Protein AF-A0A3C0BAQ1-F1 (afdb_monomer)

Structure (mmCIF, N/CA/C/O backbone):
data_AF-A0A3C0BAQ1-F1
#
_entry.id   AF-A0A3C0BAQ1-F1
#
loop_
_atom_site.group_PDB
_atom_site.id
_atom_site.type_symbol
_atom_site.label_atom_id
_atom_site.label_alt_id
_atom_site.label_comp_id
_atom_site.label_asym_id
_atom_site.label_entity_id
_atom_site.label_seq_id
_atom_site.pdbx_PDB_ins_code
_atom_site.Cartn_x
_atom_site.Cartn_y
_atom_site.Cartn_z
_atom_site.occupancy
_atom_site.B_iso_or_equiv
_atom_site.auth_seq_id
_atom_site.auth_comp_id
_atom_site.auth_asym_id
_atom_site.auth_atom_id
_atom_site.pdbx_PDB_model_num
ATOM 1 N N . ASP A 1 1 ? 3.278 5.381 -2.021 1.00 80.12 1 ASP A N 1
ATOM 2 C CA . ASP A 1 1 ? 4.651 4.884 -2.244 1.00 80.12 1 ASP A CA 1
ATOM 3 C C . ASP A 1 1 ? 4.933 3.835 -1.184 1.00 80.12 1 ASP A C 1
ATOM 5 O O . ASP A 1 1 ? 4.407 3.985 -0.088 1.00 80.12 1 ASP A O 1
ATOM 9 N N . ILE A 1 2 ? 5.704 2.795 -1.488 1.00 82.81 2 ILE A N 1
ATOM 10 C CA . ILE A 1 2 ? 6.127 1.815 -0.481 1.00 82.81 2 ILE A CA 1
ATOM 11 C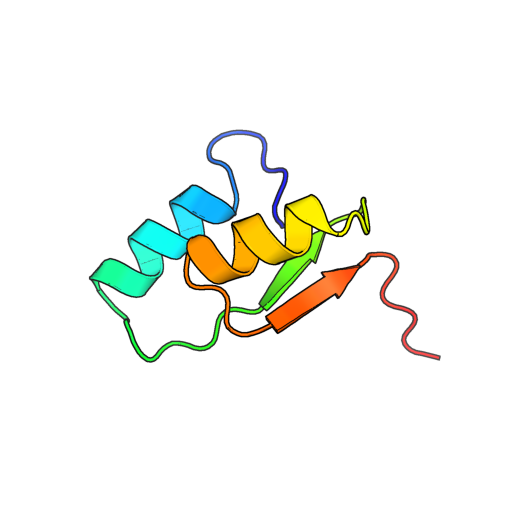 C . ILE A 1 2 ? 7.257 2.367 0.394 1.00 82.81 2 ILE A C 1
ATOM 13 O O . ILE A 1 2 ? 7.223 2.189 1.611 1.00 82.81 2 ILE A O 1
ATOM 17 N N . LYS A 1 3 ? 8.238 3.065 -0.193 1.00 81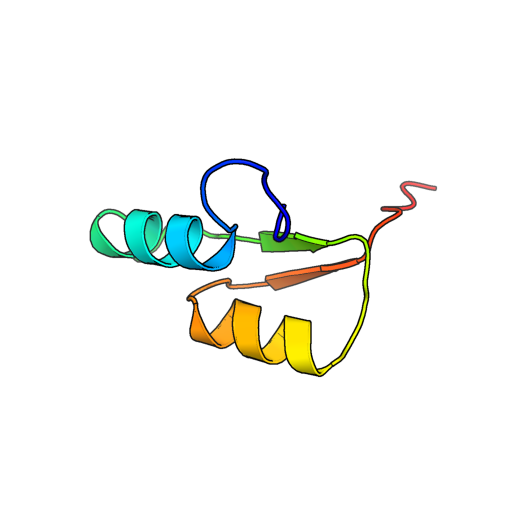.56 3 LYS A N 1
ATOM 18 C CA . LYS A 1 3 ? 9.331 3.674 0.573 1.00 81.56 3 LYS A CA 1
ATOM 19 C C . LYS A 1 3 ? 8.979 5.119 0.890 1.00 81.56 3 LYS A C 1
ATOM 21 O O . LYS A 1 3 ? 9.007 5.987 0.024 1.00 81.56 3 LYS A O 1
ATOM 26 N N . MET A 1 4 ? 8.660 5.366 2.152 1.00 83.06 4 MET A N 1
ATOM 27 C CA . MET A 1 4 ? 8.337 6.686 2.682 1.00 83.06 4 MET A CA 1
ATOM 28 C C . MET A 1 4 ? 9.223 6.970 3.909 1.00 83.06 4 MET A C 1
ATOM 30 O O . MET A 1 4 ? 9.624 6.033 4.595 1.00 83.06 4 MET A O 1
ATOM 34 N N . PRO A 1 5 ? 9.575 8.241 4.176 1.00 81.38 5 PRO A N 1
ATOM 35 C CA . PRO A 1 5 ? 10.614 8.592 5.151 1.00 81.38 5 PRO A CA 1
ATOM 36 C C . PRO A 1 5 ? 10.225 8.400 6.624 1.00 81.38 5 PRO A C 1
ATOM 38 O O . PRO A 1 5 ? 11.113 8.315 7.463 1.00 81.38 5 PRO A O 1
ATOM 41 N N . VAL A 1 6 ? 8.930 8.372 6.951 1.00 89.12 6 VAL A N 1
ATOM 42 C CA . VAL A 1 6 ? 8.443 8.348 8.346 1.00 89.12 6 VAL A CA 1
ATOM 43 C C . VAL A 1 6 ? 7.771 7.021 8.697 1.00 89.12 6 VAL A C 1
ATOM 45 O O . VAL A 1 6 ? 8.050 6.444 9.738 1.00 89.12 6 VAL A O 1
ATOM 48 N N . MET A 1 7 ? 6.896 6.535 7.821 1.00 87.19 7 MET A N 1
ATOM 49 C CA . MET A 1 7 ? 6.131 5.297 7.970 1.00 87.19 7 MET A CA 1
ATOM 50 C C . MET A 1 7 ? 6.134 4.614 6.615 1.00 87.19 7 MET A C 1
ATOM 52 O O . MET A 1 7 ? 5.933 5.304 5.621 1.00 87.19 7 MET A O 1
ATOM 56 N N . ASP A 1 8 ? 6.350 3.304 6.548 1.00 88.25 8 ASP A N 1
ATOM 57 C CA . ASP A 1 8 ? 6.343 2.607 5.264 1.00 88.25 8 ASP A CA 1
ATOM 58 C C . ASP A 1 8 ? 4.924 2.517 4.657 1.00 88.25 8 ASP A C 1
ATOM 60 O O . ASP A 1 8 ? 3.901 2.667 5.332 1.00 88.25 8 ASP A O 1
ATOM 64 N N . GLY A 1 9 ? 4.845 2.308 3.341 1.00 89.06 9 GLY A N 1
ATOM 65 C CA . GLY A 1 9 ? 3.557 2.226 2.647 1.00 89.06 9 GLY A CA 1
ATOM 66 C C . GLY A 1 9 ? 2.714 1.012 3.046 1.00 89.06 9 GLY A C 1
ATOM 67 O O . GLY A 1 9 ? 1.490 1.055 2.917 1.00 89.06 9 GLY A O 1
ATOM 68 N N . TYR A 1 10 ? 3.333 -0.055 3.553 1.00 90.62 10 TYR A N 1
ATOM 69 C CA . TYR A 1 10 ? 2.631 -1.257 3.996 1.00 90.62 10 TYR A CA 1
ATOM 70 C C . TYR A 1 10 ? 1.897 -1.009 5.320 1.00 90.62 10 TYR A C 1
ATOM 72 O O . TYR A 1 10 ? 0.741 -1.392 5.476 1.00 90.62 10 TYR A O 1
ATOM 80 N N . GLU A 1 11 ? 2.542 -0.338 6.268 1.00 93.00 11 GLU A N 1
ATOM 81 C CA . GLU A 1 11 ? 1.965 0.066 7.543 1.00 93.00 11 GLU A CA 1
ATOM 82 C C . GLU A 1 11 ? 0.855 1.093 7.337 1.00 93.00 11 GLU A C 1
ATOM 84 O O . GLU A 1 11 ? -0.240 0.922 7.876 1.00 93.00 11 GLU A O 1
ATOM 89 N N . ALA A 1 12 ? 1.080 2.066 6.450 1.00 93.38 12 ALA A N 1
ATOM 90 C CA . ALA A 1 12 ? 0.039 2.992 6.024 1.00 93.38 12 ALA A CA 1
ATOM 91 C C . ALA A 1 12 ? -1.197 2.248 5.488 1.00 93.38 12 ALA A C 1
ATOM 93 O O . ALA A 1 12 ? -2.324 2.547 5.881 1.00 93.38 12 ALA A O 1
ATOM 94 N N . THR A 1 13 ? -0.987 1.245 4.629 1.00 94.50 13 THR A N 1
ATOM 95 C CA . THR A 1 13 ? -2.062 0.429 4.042 1.00 94.50 13 THR A CA 1
ATOM 96 C C . THR A 1 13 ? -2.840 -0.323 5.118 1.00 94.50 13 THR A C 1
ATOM 98 O O . THR A 1 13 ? -4.069 -0.243 5.143 1.00 94.50 13 THR A O 1
ATOM 101 N N . ARG A 1 14 ? -2.147 -0.980 6.058 1.00 94.31 14 ARG A N 1
ATOM 102 C CA . ARG A 1 14 ? -2.785 -1.696 7.176 1.00 94.31 14 ARG A CA 1
ATOM 103 C C . ARG A 1 14 ? -3.648 -0.771 8.030 1.00 94.31 14 ARG A C 1
ATOM 105 O O . ARG A 1 14 ? -4.782 -1.118 8.358 1.00 94.31 14 ARG A O 1
ATOM 112 N N . ILE A 1 15 ? -3.138 0.418 8.354 1.00 95.12 15 ILE A N 1
ATOM 113 C CA . ILE A 1 15 ? -3.883 1.421 9.121 1.00 95.12 15 ILE A CA 1
ATOM 114 C C . ILE A 1 15 ? -5.120 1.863 8.336 1.00 95.12 15 ILE A C 1
ATOM 116 O O . ILE A 1 15 ? -6.216 1.842 8.887 1.00 95.12 15 ILE A O 1
ATOM 120 N N . ILE A 1 16 ? -4.988 2.186 7.047 1.00 94.69 16 ILE A N 1
ATOM 121 C CA . ILE A 1 16 ? -6.115 2.620 6.207 1.00 94.69 16 ILE A CA 1
ATOM 122 C C . ILE A 1 16 ? -7.197 1.538 6.112 1.00 94.69 16 ILE A C 1
ATOM 124 O O . ILE A 1 16 ? -8.370 1.826 6.353 1.00 94.69 16 ILE A O 1
ATOM 128 N N . LYS A 1 17 ? -6.821 0.287 5.824 1.00 94.44 17 LYS A N 1
ATOM 129 C CA . LYS A 1 17 ? -7.769 -0.832 5.719 1.00 94.44 17 LYS A CA 1
ATOM 130 C C . LYS A 1 17 ? -8.457 -1.156 7.050 1.00 94.44 17 LYS A C 1
ATOM 132 O O . LYS A 1 17 ? -9.574 -1.661 7.026 1.00 94.44 17 LYS A O 1
ATOM 137 N N . SER A 1 18 ? -7.858 -0.812 8.197 1.00 95.38 18 SER A N 1
ATOM 138 C CA . SER A 1 18 ? -8.486 -1.023 9.513 1.00 95.38 18 SER A CA 1
ATOM 139 C C . SER A 1 18 ? -9.772 -0.210 9.722 1.00 95.38 18 SER A C 1
ATOM 141 O O . SER A 1 18 ? -10.678 -0.676 10.407 1.00 95.38 18 SER A O 1
ATOM 143 N N . PHE A 1 19 ? -9.880 0.979 9.114 1.00 96.44 19 PHE A N 1
ATOM 144 C CA . PHE A 1 19 ? -11.066 1.842 9.223 1.00 96.44 19 PHE A CA 1
ATOM 145 C C . PHE A 1 19 ? -11.787 2.074 7.885 1.00 96.44 19 PHE A C 1
ATOM 147 O O . PHE A 1 19 ? -12.892 2.618 7.866 1.00 96.44 19 PHE A O 1
ATOM 154 N N . ARG A 1 20 ? -11.187 1.666 6.760 1.00 96.31 20 ARG A N 1
ATOM 155 C CA . ARG A 1 20 ? -11.798 1.636 5.422 1.00 96.31 20 ARG A CA 1
ATOM 156 C C . ARG A 1 20 ? -11.411 0.354 4.672 1.00 96.31 20 ARG A C 1
ATOM 158 O O . ARG A 1 20 ? -10.599 0.419 3.748 1.00 96.31 20 ARG A O 1
ATOM 165 N N . PRO A 1 21 ? -11.987 -0.801 5.040 1.00 93.56 21 PRO A N 1
ATOM 166 C CA . PRO A 1 21 ? -11.624 -2.092 4.449 1.00 93.56 21 PRO A CA 1
ATOM 167 C C . PRO A 1 21 ? -11.852 -2.145 2.930 1.00 93.56 21 PRO A C 1
ATOM 169 O O . PRO A 1 21 ? -11.028 -2.693 2.198 1.00 93.56 21 PRO A O 1
ATOM 172 N N . ASP A 1 22 ? -12.906 -1.490 2.441 1.00 95.00 22 ASP A N 1
ATOM 173 C CA . ASP A 1 22 ? -13.287 -1.528 1.024 1.00 95.00 22 ASP A CA 1
ATOM 174 C C . ASP A 1 22 ? -12.595 -0.459 0.165 1.00 95.00 22 ASP A C 1
ATOM 176 O O . ASP A 1 22 ? -12.825 -0.397 -1.041 1.00 95.00 22 ASP A O 1
ATOM 180 N N . LEU A 1 23 ? -11.771 0.420 0.753 1.00 95.62 23 LEU A N 1
ATOM 181 C CA . LEU A 1 23 ? -11.092 1.466 -0.014 1.00 95.62 23 LEU A CA 1
AT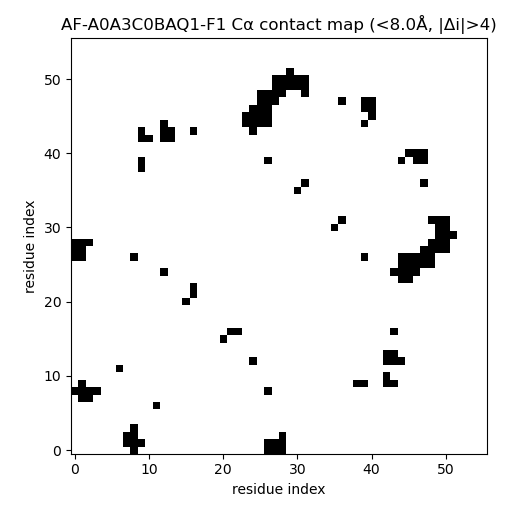OM 182 C C . LEU A 1 23 ? -10.030 0.830 -0.921 1.00 95.62 23 LEU A C 1
ATOM 184 O O . LEU A 1 23 ? -9.107 0.220 -0.379 1.00 95.62 23 LEU A O 1
ATOM 188 N N . PRO A 1 24 ? -10.096 0.995 -2.254 1.00 95.12 24 PRO A N 1
ATOM 189 C CA . PRO A 1 24 ? -9.079 0.447 -3.142 1.00 95.12 24 PRO A CA 1
ATOM 190 C C . PRO A 1 24 ? -7.715 1.106 -2.903 1.00 95.12 24 PRO A C 1
ATOM 192 O O . PRO A 1 24 ? -7.614 2.336 -2.885 1.00 95.12 24 PRO A O 1
ATOM 195 N N . ILE A 1 25 ? -6.663 0.304 -2.735 1.00 93.81 25 ILE A N 1
ATOM 196 C CA . ILE A 1 25 ? -5.287 0.774 -2.528 1.00 93.81 25 ILE A CA 1
ATOM 197 C C . ILE A 1 25 ? -4.367 0.152 -3.575 1.00 93.81 25 ILE A C 1
ATOM 199 O O . ILE A 1 25 ? -4.236 -1.066 -3.664 1.00 93.81 25 ILE A O 1
ATOM 203 N N . ILE A 1 26 ? -3.677 1.005 -4.336 1.00 91.31 26 ILE A N 1
ATOM 204 C CA . ILE A 1 26 ? -2.673 0.590 -5.320 1.00 91.31 26 ILE A CA 1
ATOM 205 C C . ILE A 1 26 ? -1.285 0.974 -4.802 1.00 91.31 26 ILE A C 1
ATOM 207 O O . ILE A 1 26 ? -0.977 2.157 -4.618 1.00 91.31 26 ILE A O 1
ATOM 211 N N . ALA A 1 27 ? -0.433 -0.023 -4.569 1.00 88.88 27 ALA A N 1
ATOM 212 C CA . ALA A 1 27 ? 0.960 0.194 -4.206 1.00 88.88 27 ALA A CA 1
ATOM 213 C C . ALA A 1 27 ? 1.760 0.695 -5.412 1.00 88.88 27 ALA A C 1
ATOM 215 O O . ALA A 1 27 ? 1.629 0.184 -6.520 1.00 88.88 27 ALA A O 1
ATOM 216 N N . VAL A 1 28 ? 2.639 1.671 -5.179 1.00 87.06 28 VAL A N 1
ATOM 217 C CA . VAL A 1 28 ? 3.543 2.203 -6.205 1.00 87.06 28 VAL A CA 1
ATOM 218 C C . VAL A 1 28 ? 4.964 2.225 -5.654 1.00 87.06 28 VAL A C 1
ATOM 220 O O . VAL A 1 28 ? 5.189 2.809 -4.592 1.00 87.06 28 VAL A O 1
ATOM 223 N N . THR A 1 29 ? 5.924 1.623 -6.358 1.00 81.38 29 THR A N 1
ATOM 224 C CA . THR A 1 29 ? 7.330 1.524 -5.911 1.00 81.38 29 THR A CA 1
ATOM 225 C C . THR A 1 29 ? 8.322 1.649 -7.066 1.00 81.38 29 THR A C 1
ATOM 227 O O . THR A 1 29 ? 7.989 1.368 -8.209 1.00 81.38 29 THR A O 1
ATOM 230 N N . ALA A 1 30 ? 9.553 2.075 -6.777 1.00 75.94 30 ALA A N 1
ATOM 231 C CA . ALA A 1 30 ? 10.644 2.146 -7.754 1.00 75.94 30 ALA A CA 1
ATOM 232 C C . ALA A 1 30 ? 11.334 0.796 -8.021 1.00 75.94 30 ALA A C 1
ATOM 234 O O . ALA A 1 30 ? 12.065 0.670 -8.997 1.00 75.94 30 ALA A O 1
ATOM 235 N N . PHE A 1 31 ? 11.110 -0.202 -7.165 1.00 66.75 31 PHE A N 1
ATOM 236 C CA . PHE A 1 31 ? 11.741 -1.515 -7.262 1.00 66.75 31 PHE A CA 1
ATOM 237 C C . PHE A 1 31 ? 10.669 -2.577 -7.4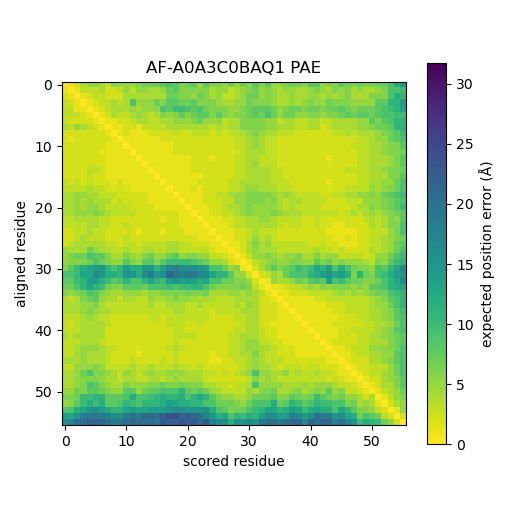97 1.00 66.75 31 PHE A C 1
ATOM 239 O O . PHE A 1 31 ? 9.819 -2.796 -6.640 1.00 66.75 31 PHE A O 1
ATOM 246 N N . ALA A 1 32 ? 10.695 -3.179 -8.688 1.00 66.12 32 ALA A N 1
ATOM 247 C CA . ALA A 1 32 ? 9.699 -4.122 -9.196 1.00 66.12 32 ALA A CA 1
ATOM 248 C C . ALA A 1 32 ? 9.987 -5.583 -8.799 1.00 66.12 32 ALA A C 1
ATOM 250 O O . ALA A 1 32 ? 9.883 -6.475 -9.639 1.00 66.12 32 ALA A O 1
ATOM 251 N N . PHE A 1 33 ? 10.436 -5.838 -7.567 1.00 76.44 33 PHE A N 1
ATOM 252 C CA . PHE A 1 33 ? 10.754 -7.204 -7.148 1.00 76.44 33 PHE A CA 1
ATOM 253 C C . PHE A 1 33 ? 9.487 -7.979 -6.787 1.00 76.44 33 PHE A C 1
ATOM 255 O O . PHE A 1 33 ? 8.555 -7.434 -6.191 1.00 76.44 33 PHE A O 1
ATOM 262 N N . SER A 1 34 ? 9.466 -9.270 -7.118 1.00 73.94 34 SER A N 1
ATOM 263 C CA . SER A 1 34 ? 8.351 -10.173 -6.820 1.00 73.94 34 SER A CA 1
ATOM 264 C C . SER A 1 34 ? 8.006 -10.181 -5.327 1.00 73.94 34 SER A C 1
ATOM 266 O O . SER A 1 34 ? 6.831 -10.151 -4.971 1.00 73.94 34 SER A O 1
ATOM 268 N N . GLU A 1 35 ? 9.013 -10.117 -4.445 1.00 81.44 35 GLU A N 1
ATOM 269 C CA . GLU A 1 35 ? 8.775 -10.099 -2.997 1.00 81.44 35 GLU A CA 1
ATOM 270 C C . GLU A 1 35 ? 8.081 -8.815 -2.514 1.00 81.44 35 GLU A C 1
ATOM 272 O O . GLU A 1 35 ? 7.381 -8.838 -1.501 1.00 81.44 35 GLU A O 1
ATOM 277 N N . ASP A 1 36 ? 8.252 -7.687 -3.212 1.00 82.00 36 ASP A N 1
ATOM 278 C CA . ASP A 1 36 ? 7.567 -6.436 -2.867 1.00 82.00 36 ASP A CA 1
ATOM 279 C C . ASP A 1 36 ? 6.084 -6.486 -3.246 1.00 82.00 36 ASP A C 1
ATOM 281 O O . ASP A 1 36 ? 5.242 -5.931 -2.535 1.00 82.00 36 ASP A O 1
ATOM 285 N N . ARG A 1 37 ? 5.742 -7.204 -4.322 1.00 84.25 37 ARG A N 1
ATOM 286 C CA . ARG A 1 37 ? 4.346 -7.464 -4.685 1.00 84.25 37 ARG A CA 1
ATOM 287 C C . ARG A 1 37 ? 3.649 -8.280 -3.600 1.00 84.25 37 ARG A C 1
ATOM 289 O O . ARG A 1 37 ? 2.571 -7.894 -3.152 1.00 84.25 37 ARG A O 1
ATOM 296 N N . ASP A 1 38 ? 4.269 -9.365 -3.148 1.00 88.19 38 ASP A N 1
ATOM 297 C CA . ASP A 1 38 ? 3.672 -10.240 -2.133 1.00 88.19 38 ASP A CA 1
ATOM 298 C C . ASP A 1 38 ? 3.486 -9.508 -0.798 1.00 88.19 38 ASP A C 1
ATOM 300 O O . ASP A 1 38 ? 2.433 -9.615 -0.169 1.00 88.19 38 ASP A O 1
ATOM 304 N N . LYS A 1 39 ? 4.460 -8.677 -0.402 1.00 88.88 39 LYS A N 1
ATOM 305 C CA . LYS A 1 39 ? 4.336 -7.802 0.776 1.00 88.88 39 LYS A CA 1
ATOM 306 C C . LYS A 1 39 ? 3.214 -6.775 0.629 1.00 88.88 39 LYS A C 1
ATOM 308 O O . LYS A 1 39 ? 2.510 -6.520 1.604 1.00 88.88 39 LYS A O 1
ATOM 313 N N . ALA A 1 40 ? 3.032 -6.195 -0.559 1.00 89.50 40 ALA A N 1
ATOM 314 C CA . ALA A 1 40 ? 1.962 -5.231 -0.816 1.00 89.50 40 ALA A CA 1
ATOM 315 C C . ALA A 1 40 ? 0.582 -5.878 -0.674 1.00 89.50 40 ALA A C 1
ATOM 317 O O . ALA A 1 40 ? -0.267 -5.355 0.046 1.00 89.50 40 ALA A O 1
ATOM 318 N N . LEU A 1 41 ? 0.382 -7.039 -1.296 1.00 89.0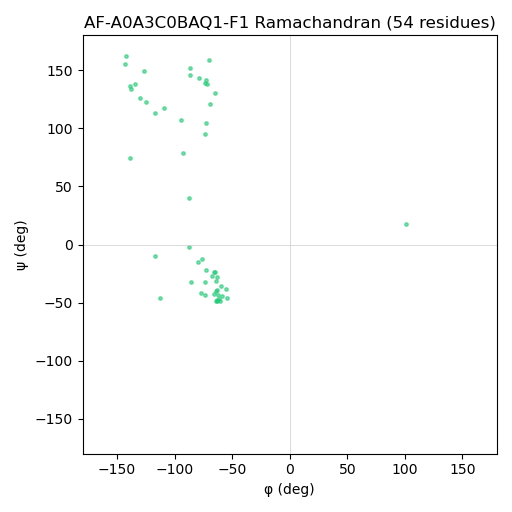6 41 LEU A N 1
ATOM 319 C CA . LEU A 1 41 ? -0.873 -7.783 -1.197 1.00 89.06 41 LEU A CA 1
ATOM 320 C C . LEU A 1 41 ? -1.150 -8.224 0.246 1.00 89.06 41 LEU A C 1
ATOM 322 O O . LEU A 1 41 ? -2.251 -8.026 0.751 1.00 89.06 41 LEU A O 1
ATOM 326 N N . ALA A 1 42 ? -0.135 -8.733 0.952 1.00 91.38 42 ALA A N 1
ATOM 327 C CA . ALA A 1 42 ? -0.260 -9.118 2.359 1.00 91.38 42 ALA A CA 1
ATOM 328 C C . ALA A 1 42 ? -0.576 -7.930 3.288 1.00 91.38 42 A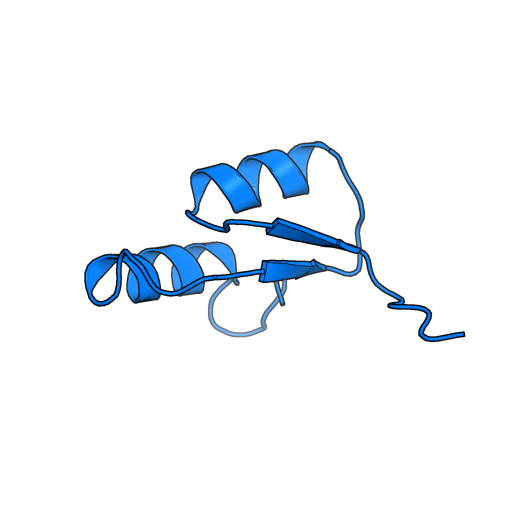LA A C 1
ATOM 330 O O . ALA A 1 42 ? -1.204 -8.108 4.330 1.00 91.38 42 ALA A O 1
ATOM 331 N N . ALA A 1 43 ? -0.158 -6.713 2.927 1.00 91.56 43 ALA A N 1
ATOM 332 C CA . ALA A 1 43 ? -0.497 -5.495 3.661 1.00 91.56 43 ALA A CA 1
ATOM 333 C C . ALA A 1 43 ? -1.935 -5.007 3.409 1.00 91.56 43 ALA A C 1
ATOM 335 O O . ALA A 1 43 ? -2.405 -4.139 4.145 1.00 91.56 43 ALA A O 1
ATOM 336 N N . GLY A 1 44 ? -2.622 -5.557 2.403 1.00 92.25 44 GLY A N 1
ATOM 337 C CA . GLY A 1 44 ? -3.974 -5.172 2.007 1.00 92.25 44 GLY A CA 1
ATOM 338 C C . GLY A 1 44 ? -4.035 -4.258 0.782 1.00 92.25 44 GLY A C 1
ATOM 339 O O . GLY A 1 44 ? -5.049 -3.596 0.590 1.00 92.25 44 GLY A O 1
ATOM 340 N N . CYS A 1 45 ? -2.981 -4.172 -0.034 1.00 92.00 45 CYS A N 1
ATOM 341 C CA . CYS A 1 45 ? -3.086 -3.523 -1.341 1.00 92.00 45 CYS A CA 1
ATOM 342 C C . CYS A 1 45 ? -3.875 -4.415 -2.303 1.00 92.00 45 CYS A C 1
ATOM 344 O O . CYS A 1 4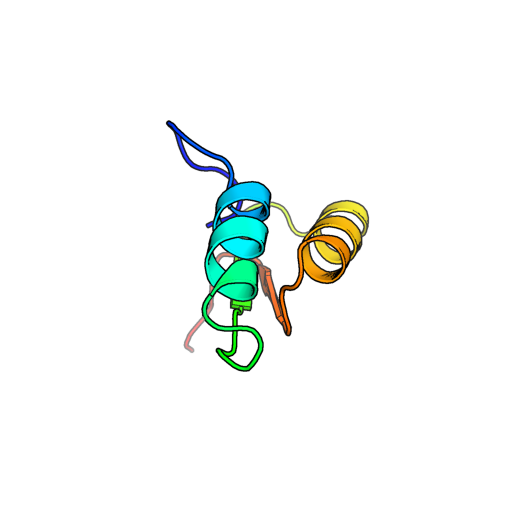5 ? -3.697 -5.630 -2.316 1.00 92.00 45 CYS A O 1
ATOM 346 N N . ASP A 1 46 ? -4.700 -3.796 -3.137 1.00 92.06 46 ASP A N 1
ATOM 347 C CA . ASP A 1 46 ? -5.494 -4.478 -4.158 1.00 92.06 46 ASP A CA 1
ATOM 348 C C . ASP A 1 46 ? -4.685 -4.665 -5.452 1.00 92.06 46 ASP A C 1
ATOM 350 O O . ASP A 1 46 ? -4.826 -5.666 -6.147 1.00 92.06 46 ASP A O 1
ATOM 354 N N . GLU A 1 47 ? -3.790 -3.720 -5.748 1.00 88.19 47 GLU A N 1
ATOM 355 C CA . GLU A 1 47 ? -2.944 -3.734 -6.941 1.00 88.19 47 GLU A CA 1
ATOM 356 C C . GLU A 1 47 ? -1.540 -3.207 -6.612 1.00 88.19 47 GLU A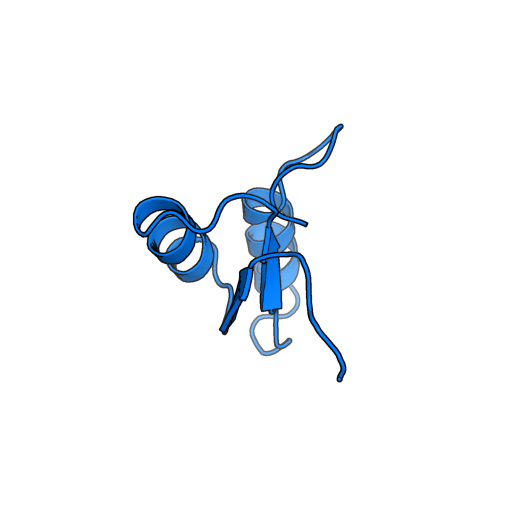 C 1
ATOM 358 O O . GLU A 1 47 ? -1.309 -2.528 -5.604 1.00 88.19 47 GLU A O 1
ATOM 363 N N . TYR A 1 48 ? -0.587 -3.497 -7.489 1.00 86.75 48 TYR A N 1
ATOM 364 C CA . TYR A 1 48 ? 0.798 -3.066 -7.378 1.00 86.75 48 TYR A CA 1
ATOM 365 C C . TYR A 1 48 ? 1.321 -2.605 -8.739 1.00 86.75 48 TYR A C 1
ATOM 367 O O . TYR A 1 48 ? 1.152 -3.303 -9.737 1.00 86.75 48 TYR A O 1
ATOM 375 N N . ILE A 1 49 ? 2.001 -1.456 -8.780 1.00 86.31 49 ILE A N 1
ATOM 376 C CA . ILE A 1 49 ? 2.604 -0.919 -10.001 1.00 86.31 49 ILE A CA 1
ATOM 377 C C . ILE A 1 49 ? 4.037 -0.433 -9.749 1.00 86.31 49 ILE A C 1
ATOM 379 O O . ILE A 1 49 ? 4.337 0.229 -8.751 1.00 86.31 49 ILE A O 1
ATOM 383 N N . SER A 1 50 ? 4.938 -0.732 -10.683 1.00 85.12 50 SER A N 1
ATOM 384 C CA . SER A 1 50 ? 6.316 -0.248 -10.663 1.00 85.12 50 SER A CA 1
ATOM 385 C C . SER A 1 50 ? 6.459 1.126 -11.328 1.00 85.12 50 SER A C 1
ATOM 387 O O . SER A 1 50 ? 5.767 1.469 -12.286 1.00 85.12 50 SER A O 1
ATOM 389 N N . LYS A 1 51 ? 7.376 1.944 -10.809 1.00 78.94 51 LYS A N 1
ATOM 390 C CA . LYS A 1 51 ? 7.829 3.188 -11.437 1.00 78.94 51 LYS A CA 1
ATOM 391 C C . LYS A 1 51 ? 8.984 2.886 -12.412 1.00 78.94 51 LYS A C 1
ATOM 393 O O . LYS A 1 51 ? 9.767 1.979 -12.139 1.00 78.94 51 LYS A O 1
ATOM 398 N N . PRO A 1 52 ? 9.166 3.695 -13.470 1.00 79.81 52 PRO A N 1
ATOM 399 C CA . PRO A 1 52 ? 8.316 4.820 -13.847 1.00 79.81 52 PRO A CA 1
ATOM 400 C C . PRO A 1 52 ? 6.990 4.349 -14.456 1.00 79.81 52 PRO A C 1
ATOM 402 O O . PRO A 1 52 ? 6.948 3.426 -15.261 1.00 79.81 52 PRO A O 1
ATOM 405 N N . LEU A 1 53 ? 5.903 5.028 -14.084 1.00 71.06 53 LEU A N 1
ATOM 406 C CA . LEU A 1 53 ? 4.618 4.886 -14.759 1.00 71.06 53 LEU A CA 1
ATOM 407 C C . LEU A 1 53 ? 4.723 5.610 -16.103 1.00 71.06 53 LEU A C 1
ATOM 409 O O . LEU A 1 53 ? 4.550 6.828 -16.159 1.00 71.06 53 LEU A O 1
ATOM 413 N N . ASN A 1 54 ? 5.035 4.883 -17.174 1.00 70.12 54 ASN A N 1
ATOM 414 C CA . ASN A 1 54 ? 4.958 5.453 -18.514 1.00 70.12 54 ASN A CA 1
ATOM 415 C C . ASN A 1 54 ? 3.485 5.604 -18.903 1.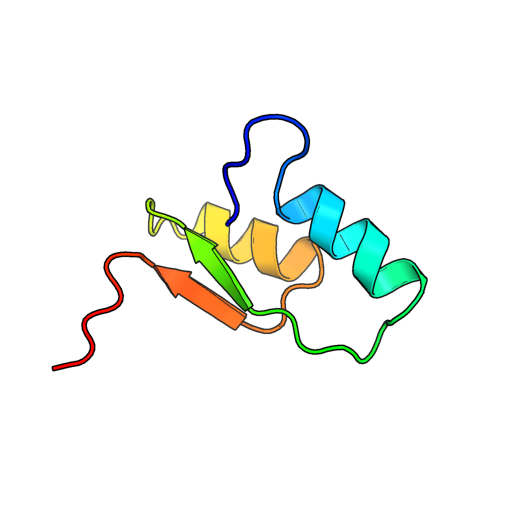00 70.12 54 ASN A C 1
ATOM 417 O O . ASN A 1 54 ? 2.796 4.635 -19.211 1.00 70.12 54 ASN A O 1
ATOM 421 N N . ARG A 1 55 ? 2.997 6.845 -18.866 1.00 62.09 55 ARG A N 1
ATOM 422 C CA . ARG A 1 55 ? 1.799 7.260 -19.599 1.00 62.09 55 ARG A CA 1
ATOM 423 C C . ARG A 1 55 ? 2.287 7.802 -20.937 1.00 62.09 55 ARG A C 1
ATOM 425 O O . ARG A 1 55 ? 2.464 9.013 -21.005 1.00 62.09 55 ARG A O 1
ATOM 432 N N . ASN A 1 56 ? 2.628 6.921 -21.885 1.00 51.22 56 ASN A N 1
ATOM 433 C CA . ASN A 1 56 ? 2.710 7.132 -23.347 1.00 51.22 56 ASN A CA 1
ATOM 434 C C . ASN A 1 56 ? 3.495 6.007 -24.025 1.00 51.22 56 ASN A C 1
ATOM 436 O O . ASN A 1 56 ? 4.593 5.676 -23.523 1.00 51.22 56 ASN A O 1
#

pLDDT: mean 85.78, std 9.5, range [51.22, 96.44]

Solvent-accessible surface area (backbone atoms only — not comparable to full-atom values): 3368 Å² total; per-residue (Å²): 88,44,83,46,98,87,58,44,32,45,60,52,37,41,58,48,38,74,82,37,70,84,60,87,36,71,43,37,33,78,66,79,48,72,69,55,50,54,52,36,46,75,29,64,30,77,44,75,46,53,49,81,77,77,91,122

Foldseek 3Di:
DQDDDPDGPLVVLLVCCVVVVPDAAEAEEQDPDPVVQVSCVVSNHPYYDYPPPDPD

Nearest PDB structures (foldseek):
  6er7-assembly1_A  TM=7.714E-01  e=6.391E-04  Pyrococcus horikoshii
  3w9s-assembly1_B  TM=8.804E-01  e=5.146E-03  Klebsiella pneumoniae subsp. pneumoniae NTUH-K2044
  6ww6-assembly1_A  TM=8.593E-01  e=4.177E-03  Enterococcus faecalis
  7pv7-assembly2_B  TM=9.149E-01  e=6.796E-03  Porphyromonas gingivalis W83
  1ny5-assembly1_A  TM=8.833E-01  e=7.285E-03  Aquifex aeolicus

Radius of gyration: 11.21 Å; Cα contacts (8 Å, |Δi|>4): 72; chains: 1; bounding box: 25×19×33 Å

Mean predicted aligned error: 4.69 Å

Sequence (56 aa):
DIKMPVMDGYEATRIIKSFRPDLPIIAVTAFAFSEDRDKALAAGCDEYISKPLNRN

Secondary structure (DSSP, 8-state):
--S-SSS-HHHHHHHHHHH-TTS--EEEES---HHHHHHHHHTT-SEEEESS----